Protein AF-A0A2V8MRZ6-F1 (afdb_monomer_lite)

Structure (mmCIF, N/CA/C/O backbone):
data_AF-A0A2V8MRZ6-F1
#
_entry.id   AF-A0A2V8MRZ6-F1
#
loop_
_atom_site.group_PDB
_atom_site.id
_atom_site.type_symbol
_atom_site.label_atom_id
_atom_site.label_alt_id
_atom_site.label_comp_id
_atom_site.label_asym_id
_atom_site.label_entity_id
_atom_site.label_seq_id
_atom_site.pdbx_PDB_ins_code
_atom_site.Cartn_x
_atom_site.Cartn_y
_atom_site.Cartn_z
_atom_site.occupancy
_atom_site.B_iso_or_equiv
_atom_site.auth_seq_id
_atom_site.auth_comp_id
_atom_site.auth_asym_id
_atom_site.auth_atom_id
_atom_site.pdbx_PDB_model_num
ATOM 1 N N . MET A 1 1 ? -9.781 -68.928 -28.601 1.00 41.44 1 MET A N 1
ATOM 2 C CA . MET A 1 1 ? -8.315 -68.706 -28.582 1.00 41.44 1 MET A CA 1
ATOM 3 C C . MET A 1 1 ? -8.066 -67.445 -29.409 1.00 41.44 1 MET A C 1
ATOM 5 O O . MET A 1 1 ? -8.365 -67.500 -30.587 1.00 41.44 1 MET A O 1
ATOM 9 N N . SER A 1 2 ? -7.902 -66.245 -28.821 1.00 39.12 2 SER A N 1
ATOM 10 C CA . SER A 1 2 ? -6.650 -65.687 -28.236 1.00 39.12 2 SER A CA 1
ATOM 11 C C . SER A 1 2 ? -5.530 -65.700 -29.289 1.00 39.12 2 SER A C 1
ATOM 13 O O . SER A 1 2 ? -5.228 -66.795 -29.745 1.00 39.12 2 SER A O 1
ATOM 15 N N . LYS A 1 3 ? -4.845 -64.632 -29.722 1.00 40.66 3 LYS A N 1
ATOM 16 C CA . LYS A 1 3 ? -4.592 -63.222 -29.324 1.00 40.66 3 LYS A CA 1
ATOM 17 C C . LYS A 1 3 ? -3.983 -62.529 -30.584 1.00 40.66 3 LYS A C 1
ATOM 19 O O . LYS A 1 3 ? -3.401 -63.252 -31.390 1.00 40.66 3 LYS A O 1
ATOM 24 N N . ASP A 1 4 ? -4.304 -61.270 -30.905 1.00 45.81 4 ASP A N 1
ATOM 25 C CA . ASP A 1 4 ? -3.508 -60.025 -30.692 1.00 45.81 4 ASP A CA 1
ATOM 26 C C . ASP A 1 4 ? -2.046 -60.117 -31.226 1.00 45.81 4 ASP A C 1
ATOM 28 O O . ASP A 1 4 ? -1.379 -61.113 -30.975 1.00 45.81 4 ASP A O 1
ATOM 32 N N . ASP A 1 5 ? -1.418 -59.190 -31.966 1.00 46.91 5 ASP A N 1
ATOM 33 C CA . ASP A 1 5 ? -1.596 -57.744 -32.131 1.00 46.91 5 ASP A CA 1
ATOM 34 C C . ASP A 1 5 ? -0.881 -57.212 -33.400 1.00 46.91 5 ASP A C 1
ATOM 36 O O . ASP A 1 5 ? 0.108 -57.756 -33.894 1.00 46.91 5 ASP A O 1
ATOM 40 N N . THR A 1 6 ? -1.400 -56.087 -33.883 1.00 50.25 6 THR A N 1
ATOM 41 C CA . THR A 1 6 ? -0.976 -55.194 -34.976 1.00 50.25 6 THR A CA 1
ATOM 42 C C . THR A 1 6 ? 0.220 -54.281 -34.659 1.00 50.25 6 THR A C 1
ATOM 44 O O . THR A 1 6 ? 0.310 -53.776 -33.548 1.00 50.25 6 THR A O 1
ATOM 47 N N . CYS A 1 7 ? 1.029 -53.919 -35.674 1.00 42.12 7 CYS A N 1
ATOM 48 C CA . CYS A 1 7 ? 1.298 -52.510 -36.052 1.00 42.12 7 CYS A CA 1
ATOM 49 C C . CYS A 1 7 ? 2.206 -52.396 -37.295 1.00 42.12 7 CYS A C 1
ATOM 51 O O . CYS A 1 7 ? 3.386 -52.736 -37.268 1.00 42.12 7 CYS A O 1
ATOM 53 N N . ASN A 1 8 ? 1.631 -51.883 -38.387 1.00 39.19 8 ASN A N 1
ATOM 54 C CA . ASN A 1 8 ? 2.270 -51.627 -39.677 1.00 39.19 8 ASN A CA 1
ATOM 55 C C . ASN A 1 8 ? 2.659 -50.136 -39.750 1.00 39.19 8 ASN A C 1
ATOM 57 O O . ASN A 1 8 ? 1.807 -49.265 -39.576 1.00 39.19 8 ASN A O 1
ATOM 61 N N . GLY A 1 9 ? 3.945 -49.843 -39.954 1.00 41.88 9 GLY A N 1
ATOM 62 C CA . GLY A 1 9 ? 4.490 -48.484 -39.983 1.00 41.88 9 GLY A CA 1
ATOM 63 C C . GLY A 1 9 ? 4.152 -47.748 -41.281 1.00 41.88 9 GLY A C 1
ATOM 64 O O . GLY A 1 9 ? 4.499 -48.197 -42.372 1.00 41.88 9 GLY A O 1
ATOM 65 N N . ASN A 1 10 ? 3.490 -46.596 -41.159 1.00 42.75 10 ASN A N 1
ATOM 66 C CA . ASN A 1 10 ? 3.093 -45.767 -42.292 1.00 42.75 10 ASN A CA 1
ATOM 67 C C . ASN A 1 10 ? 4.276 -45.013 -42.931 1.00 42.75 10 ASN A C 1
ATOM 69 O O . ASN A 1 10 ? 4.945 -44.181 -42.326 1.00 42.75 10 ASN A O 1
ATOM 73 N N . VAL A 1 11 ? 4.448 -45.344 -44.206 1.00 45.22 11 VAL A N 1
ATOM 74 C CA . VAL A 1 11 ? 5.093 -44.692 -45.352 1.00 45.22 11 VAL A CA 1
ATOM 75 C C . VAL A 1 11 ? 5.329 -43.170 -45.271 1.00 45.22 11 VAL A C 1
ATOM 77 O O . VAL A 1 11 ? 4.415 -42.369 -45.100 1.00 45.22 11 VAL A O 1
ATOM 80 N N . SER A 1 12 ? 6.572 -42.790 -45.585 1.00 47.75 12 SER A N 1
ATOM 81 C CA . SER A 1 12 ? 7.018 -41.457 -46.021 1.00 47.75 12 SER A CA 1
ATOM 82 C C . SER A 1 12 ? 6.751 -41.234 -47.520 1.00 47.75 12 SER A C 1
ATOM 84 O O . SER A 1 12 ? 7.070 -42.129 -48.307 1.00 47.75 12 SER A O 1
ATOM 86 N N . ARG A 1 13 ? 6.223 -40.052 -47.918 1.00 46.53 13 ARG A N 1
ATOM 87 C CA . ARG A 1 13 ? 6.414 -39.381 -49.238 1.00 46.53 13 ARG A CA 1
ATOM 88 C C . ARG A 1 13 ? 5.626 -38.048 -49.389 1.00 46.53 13 ARG A C 1
ATOM 90 O O . ARG A 1 13 ? 4.410 -38.046 -49.281 1.00 46.53 13 ARG A O 1
ATOM 97 N N . ARG A 1 14 ? 6.345 -37.007 -49.861 1.00 44.81 14 ARG A N 1
ATOM 98 C CA . ARG A 1 14 ? 5.943 -35.853 -50.729 1.00 44.81 14 ARG A CA 1
ATOM 99 C C . ARG A 1 14 ? 5.278 -34.582 -50.149 1.00 44.81 14 ARG A C 1
ATOM 101 O O . ARG A 1 14 ? 4.098 -34.592 -49.836 1.00 44.81 14 ARG A O 1
ATOM 108 N N . ALA A 1 15 ? 6.021 -33.463 -50.239 1.00 42.16 15 ALA A N 1
ATOM 109 C CA . ALA A 1 15 ? 5.735 -32.186 -50.957 1.00 42.16 15 ALA A CA 1
ATOM 110 C C . ALA A 1 15 ? 6.631 -31.083 -50.330 1.00 42.16 15 ALA A C 1
ATOM 112 O O . ALA A 1 15 ? 6.528 -30.851 -49.137 1.00 42.16 15 ALA A O 1
ATOM 113 N N . MET A 1 16 ? 7.654 -30.457 -5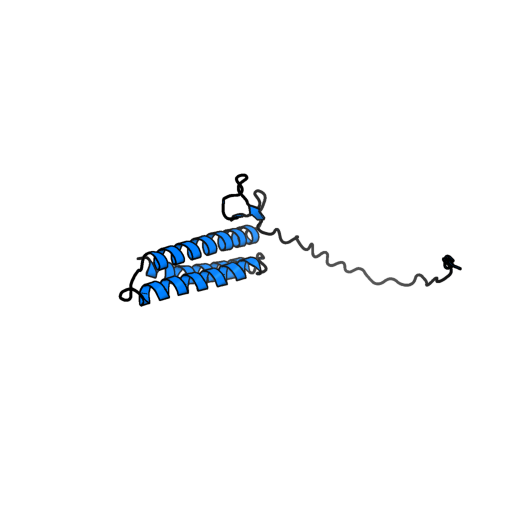0.930 1.00 37.47 16 MET A N 1
ATOM 114 C CA . MET A 1 16 ? 7.855 -29.770 -52.220 1.00 37.47 16 MET A CA 1
ATOM 115 C C . MET A 1 16 ? 6.899 -28.593 -52.489 1.00 37.47 16 MET A C 1
ATOM 117 O O . MET A 1 16 ? 5.947 -28.777 -53.233 1.00 37.47 16 MET A O 1
ATOM 121 N N . VAL A 1 17 ? 7.224 -27.386 -51.987 1.00 41.25 17 VAL A N 1
ATOM 122 C CA . VAL A 1 17 ? 6.866 -26.058 -52.561 1.00 41.25 17 VAL A CA 1
ATOM 123 C C . VAL A 1 17 ? 7.944 -25.032 -52.123 1.00 41.25 17 VAL A C 1
ATOM 125 O O . VAL A 1 17 ? 8.083 -24.773 -50.937 1.00 41.25 17 VAL A O 1
ATOM 128 N N . LYS A 1 18 ? 8.935 -24.727 -52.977 1.00 41.28 18 LYS A N 1
ATOM 129 C CA . LYS A 1 18 ? 9.152 -23.502 -53.798 1.00 41.28 18 LYS A CA 1
ATOM 130 C C . LYS A 1 18 ? 9.621 -22.237 -53.046 1.00 41.28 18 LYS A C 1
ATOM 132 O O . LYS A 1 18 ? 8.885 -21.637 -52.276 1.00 41.28 18 LYS A O 1
ATOM 137 N N . PHE A 1 19 ? 10.840 -21.810 -53.396 1.00 42.22 19 PHE A N 1
ATOM 138 C CA . PHE A 1 19 ? 11.402 -20.466 -53.215 1.00 42.22 19 PHE A CA 1
ATOM 139 C C . PHE A 1 19 ? 10.620 -19.411 -54.018 1.00 42.22 19 PHE A C 1
ATOM 141 O O . PHE A 1 19 ? 10.229 -19.684 -55.155 1.00 42.22 19 PHE A O 1
ATOM 148 N N . GLY A 1 20 ? 10.505 -18.187 -53.488 1.00 34.09 20 GLY A N 1
ATOM 149 C CA . GLY A 1 20 ? 10.129 -17.014 -54.281 1.00 34.09 20 GLY A CA 1
ATOM 150 C C . GLY A 1 20 ? 9.895 -15.722 -53.485 1.00 34.09 20 GLY A C 1
ATOM 151 O O . GLY A 1 20 ? 8.926 -15.631 -52.747 1.00 34.09 20 GLY A O 1
ATOM 152 N N . ALA A 1 21 ? 10.741 -14.723 -53.762 1.00 34.81 21 ALA A N 1
ATOM 153 C CA . ALA A 1 21 ? 10.523 -13.272 -53.647 1.00 34.81 21 ALA A CA 1
ATOM 154 C C . ALA A 1 21 ? 10.616 -12.570 -52.268 1.00 34.81 21 ALA A C 1
ATOM 156 O O . ALA A 1 21 ? 9.658 -12.452 -51.514 1.00 34.81 21 ALA A O 1
ATOM 157 N N . MET A 1 22 ? 11.812 -12.012 -52.030 1.00 46.28 22 MET A N 1
ATOM 158 C CA . MET A 1 22 ? 12.098 -10.639 -51.570 1.00 46.28 22 MET A CA 1
ATOM 159 C C . MET A 1 22 ? 10.904 -9.799 -51.078 1.00 46.28 22 MET A C 1
ATOM 161 O O . MET A 1 22 ? 10.180 -9.199 -51.870 1.00 46.28 22 MET A O 1
ATOM 165 N N . GLY A 1 23 ? 10.811 -9.644 -49.758 1.00 39.06 23 GLY A N 1
ATOM 166 C CA . GLY A 1 23 ? 10.111 -8.549 -49.094 1.00 39.06 23 GLY A CA 1
ATOM 167 C C . GLY A 1 23 ? 11.011 -8.011 -47.986 1.00 39.06 23 GLY A C 1
ATOM 168 O O . GLY A 1 23 ? 11.445 -8.772 -47.126 1.00 39.06 23 GLY A O 1
ATOM 169 N N . LEU A 1 24 ? 11.350 -6.725 -48.068 1.00 44.25 24 LEU A N 1
ATOM 170 C CA . LEU A 1 24 ? 12.202 -5.984 -47.137 1.00 44.25 24 LEU A CA 1
ATOM 171 C C . LEU A 1 24 ? 11.899 -6.322 -45.671 1.00 44.25 24 LEU A C 1
ATOM 173 O O . LEU A 1 24 ? 10.819 -6.039 -45.155 1.00 44.25 24 LEU A O 1
ATOM 177 N N . ILE A 1 25 ? 12.899 -6.877 -44.991 1.00 46.47 25 ILE A N 1
ATOM 178 C CA . ILE A 1 25 ? 12.910 -7.052 -43.543 1.00 46.47 25 ILE A CA 1
ATOM 179 C C . ILE A 1 25 ? 13.159 -5.672 -42.924 1.00 46.47 25 ILE A C 1
ATOM 181 O O . ILE A 1 25 ? 14.297 -5.279 -42.681 1.00 46.47 25 ILE A O 1
ATOM 185 N N . ALA A 1 26 ? 12.092 -4.924 -42.655 1.00 44.22 26 ALA A N 1
ATOM 186 C CA . ALA A 1 26 ? 12.130 -3.893 -41.626 1.00 44.22 26 ALA A CA 1
ATOM 187 C C . ALA A 1 26 ? 11.991 -4.598 -40.269 1.00 44.22 26 ALA A C 1
ATOM 189 O O . ALA A 1 26 ? 10.917 -4.636 -39.671 1.00 44.22 26 ALA A O 1
ATOM 190 N N . VAL A 1 27 ? 13.083 -5.214 -39.804 1.00 46.72 27 VAL A N 1
ATOM 191 C CA . VAL A 1 27 ? 13.209 -5.615 -38.401 1.00 46.72 27 VAL A CA 1
ATOM 192 C C . VAL A 1 27 ? 13.279 -4.321 -37.603 1.00 46.72 27 VAL A C 1
ATOM 194 O O . VAL A 1 27 ? 14.319 -3.684 -37.456 1.00 46.72 27 VAL A O 1
ATOM 197 N N . TRP A 1 28 ? 12.122 -3.912 -37.097 1.00 45.06 28 TRP A N 1
ATOM 198 C CA . TRP A 1 28 ? 12.075 -3.143 -35.872 1.00 45.06 28 TRP A CA 1
ATOM 199 C C . TRP A 1 28 ? 12.623 -4.059 -34.786 1.00 45.06 28 TRP A C 1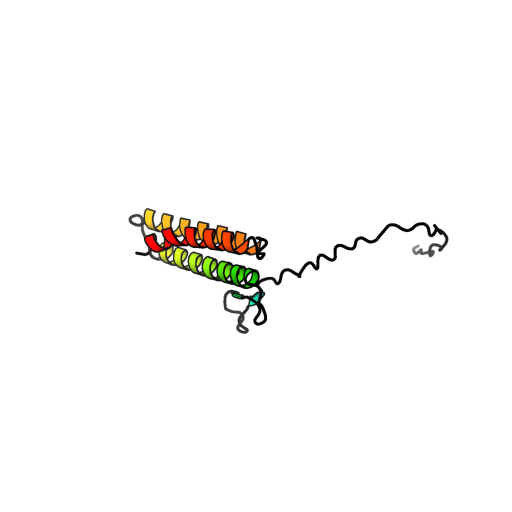
ATOM 201 O O . TRP A 1 28 ? 11.897 -4.860 -34.203 1.00 45.06 28 TRP A O 1
ATOM 211 N N . SER A 1 29 ? 13.926 -3.962 -34.533 1.00 44.09 29 SER A N 1
ATOM 212 C CA . SER A 1 29 ? 14.533 -4.461 -33.304 1.00 44.09 29 SER A CA 1
ATOM 213 C C . SER A 1 29 ? 14.025 -3.612 -32.142 1.00 44.09 29 SER A C 1
ATOM 215 O O . SER A 1 29 ? 14.765 -2.836 -31.543 1.00 44.09 29 SER A O 1
ATOM 217 N N . GLN A 1 30 ? 12.748 -3.768 -31.793 1.00 45.16 30 GLN A N 1
ATOM 218 C CA . GLN A 1 30 ? 12.356 -3.629 -30.406 1.00 45.16 30 GLN A CA 1
ATOM 219 C C . GLN A 1 30 ? 13.061 -4.777 -29.692 1.00 45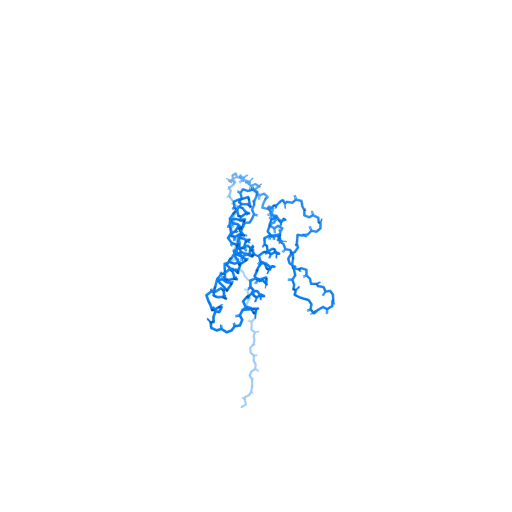.16 30 GLN A C 1
ATOM 221 O O . GLN A 1 30 ? 12.587 -5.911 -29.661 1.00 45.16 30 GLN A O 1
ATOM 226 N N . ARG A 1 31 ? 14.250 -4.490 -29.150 1.00 40.19 31 ARG A N 1
ATOM 227 C CA . ARG A 1 31 ? 14.721 -5.218 -27.978 1.00 40.19 31 ARG A CA 1
ATOM 228 C C . ARG A 1 31 ? 13.614 -5.034 -26.947 1.00 40.19 31 ARG A C 1
ATOM 230 O O . ARG A 1 31 ? 13.568 -4.012 -26.271 1.00 40.19 31 ARG A O 1
ATOM 237 N N . ALA A 1 32 ? 12.700 -5.995 -26.880 1.00 45.41 32 ALA A N 1
ATOM 238 C CA . ALA A 1 32 ? 11.938 -6.230 -25.679 1.00 45.41 32 ALA A CA 1
ATOM 239 C C . ALA A 1 32 ? 13.000 -6.528 -24.624 1.00 45.41 32 ALA A C 1
ATOM 241 O O . ALA A 1 32 ? 13.582 -7.612 -24.592 1.00 45.41 32 ALA A O 1
ATOM 242 N N . THR A 1 33 ? 13.356 -5.512 -23.841 1.00 46.19 33 THR A N 1
ATOM 243 C CA . THR A 1 33 ? 14.004 -5.754 -22.563 1.00 46.19 33 THR A CA 1
ATOM 244 C C . THR A 1 33 ? 13.099 -6.747 -21.850 1.00 46.19 33 THR A C 1
ATOM 246 O O . THR A 1 33 ? 11.906 -6.449 -21.712 1.00 46.19 33 THR A O 1
ATOM 249 N N . PRO A 1 34 ? 13.590 -7.938 -21.465 1.00 43.16 34 PRO A N 1
ATOM 250 C CA . PRO A 1 34 ? 12.803 -8.782 -20.589 1.00 43.16 34 PRO A CA 1
ATOM 251 C C . PRO A 1 34 ? 12.436 -7.910 -19.392 1.00 43.16 34 PRO A C 1
ATOM 253 O O . PRO A 1 34 ? 13.298 -7.219 -18.845 1.00 43.16 34 PRO A O 1
ATOM 256 N N . ALA A 1 35 ? 11.150 -7.860 -19.053 1.00 52.72 35 ALA A N 1
ATOM 257 C CA . ALA A 1 35 ? 10.721 -7.217 -17.827 1.00 52.72 35 ALA A CA 1
ATOM 258 C C . ALA A 1 35 ? 11.475 -7.920 -16.697 1.00 52.72 35 ALA A C 1
ATOM 260 O O . ALA A 1 35 ? 11.205 -9.085 -16.404 1.00 52.72 35 ALA A O 1
ATOM 261 N N . VAL A 1 36 ? 12.475 -7.250 -16.126 1.00 54.25 36 VAL A N 1
ATOM 262 C CA . VAL A 1 36 ? 13.179 -7.761 -14.956 1.00 54.25 36 VAL A CA 1
ATOM 263 C C . VAL A 1 36 ? 12.151 -7.710 -13.835 1.00 54.25 36 VAL A C 1
ATOM 265 O O . VAL A 1 36 ? 11.761 -6.647 -13.359 1.00 54.25 36 VAL A O 1
ATOM 268 N N . ALA A 1 37 ? 11.575 -8.864 -13.523 1.00 61.47 37 ALA A N 1
ATOM 269 C CA . ALA A 1 37 ? 10.546 -8.959 -12.509 1.00 61.47 37 ALA A CA 1
ATOM 270 C C . ALA A 1 37 ? 11.192 -8.828 -11.125 1.00 61.47 37 ALA A C 1
ATOM 272 O O . ALA A 1 37 ? 12.283 -9.351 -10.900 1.00 61.47 37 ALA A O 1
ATOM 273 N N . ALA A 1 38 ? 10.498 -8.160 -10.198 1.00 66.56 38 ALA A N 1
ATOM 274 C CA . ALA A 1 38 ? 10.832 -8.249 -8.781 1.00 66.56 38 ALA A CA 1
ATOM 275 C C . ALA A 1 38 ? 10.885 -9.731 -8.377 1.00 66.56 38 ALA A C 1
ATOM 277 O O . ALA A 1 38 ? 10.016 -10.517 -8.772 1.00 66.56 38 ALA A O 1
ATOM 278 N N . GLN A 1 39 ? 11.918 -10.107 -7.632 1.00 66.25 39 GLN A N 1
ATOM 279 C CA . GLN A 1 39 ? 12.147 -11.480 -7.212 1.00 66.25 39 GLN A CA 1
ATOM 280 C C . GLN A 1 39 ? 11.550 -11.700 -5.830 1.00 66.25 39 GLN A C 1
ATOM 282 O O . GLN A 1 39 ? 11.622 -10.843 -4.953 1.00 66.25 39 GLN A O 1
ATOM 287 N N . GLN A 1 40 ? 10.950 -12.868 -5.642 1.00 68.06 40 GLN A N 1
ATOM 288 C CA . GLN A 1 40 ? 10.481 -13.300 -4.339 1.00 68.06 40 GLN A CA 1
ATOM 289 C C . GLN A 1 40 ? 11.668 -13.911 -3.585 1.00 68.06 40 GLN A C 1
ATOM 291 O O . GLN A 1 40 ? 12.115 -15.007 -3.915 1.00 68.06 40 GLN A O 1
ATOM 296 N N . ALA A 1 41 ? 12.186 -13.192 -2.598 1.00 66.75 41 ALA A N 1
ATOM 297 C CA . ALA A 1 41 ? 13.188 -13.672 -1.665 1.00 66.75 41 ALA A CA 1
ATOM 298 C C . ALA A 1 41 ? 12.514 -14.475 -0.540 1.00 66.75 41 ALA A C 1
ATOM 300 O O . ALA A 1 41 ? 11.499 -14.065 0.034 1.00 66.75 41 ALA A O 1
ATOM 301 N N . THR A 1 42 ? 13.090 -15.626 -0.211 1.00 61.66 42 THR A N 1
ATOM 302 C CA . THR A 1 42 ? 12.730 -16.442 0.955 1.00 61.66 42 THR A CA 1
ATOM 303 C C . THR A 1 42 ? 13.949 -16.539 1.855 1.00 61.66 42 THR A C 1
ATOM 305 O O . THR A 1 42 ? 15.036 -16.797 1.347 1.00 61.66 42 THR A O 1
ATOM 308 N N . ASN A 1 43 ? 13.800 -16.373 3.171 1.00 58.88 43 ASN A N 1
ATOM 309 C CA . ASN A 1 43 ? 14.906 -16.699 4.071 1.00 58.88 43 ASN A CA 1
ATOM 310 C C . ASN A 1 43 ? 15.107 -18.222 4.090 1.00 58.88 43 ASN A C 1
ATOM 312 O O . ASN A 1 43 ? 14.129 -18.970 4.175 1.00 58.88 43 ASN A O 1
ATOM 316 N N . ASP A 1 44 ? 16.366 -18.667 4.087 1.00 58.81 44 ASP A N 1
ATOM 317 C CA . ASP A 1 44 ? 16.783 -20.084 4.080 1.00 58.81 44 ASP A CA 1
ATOM 318 C C . ASP A 1 44 ? 16.199 -20.920 5.239 1.00 58.81 44 ASP A C 1
ATOM 320 O O . ASP A 1 44 ? 16.232 -22.148 5.219 1.00 58.81 44 ASP A O 1
ATOM 324 N N . ALA A 1 45 ? 15.618 -20.263 6.248 1.00 60.62 45 ALA A N 1
ATOM 325 C CA . ALA A 1 45 ? 14.961 -20.890 7.389 1.00 60.62 45 ALA A CA 1
ATOM 326 C C . ALA A 1 45 ? 13.511 -21.354 7.127 1.00 60.62 45 ALA A C 1
ATOM 328 O O . ALA A 1 45 ? 12.912 -21.962 8.011 1.00 60.62 45 ALA A O 1
ATOM 329 N N . GLY A 1 46 ? 12.911 -21.057 5.966 1.00 57.75 46 GLY A N 1
ATOM 330 C CA . GLY A 1 46 ? 11.593 -21.577 5.559 1.00 57.75 46 GLY A CA 1
ATOM 331 C C . GLY A 1 46 ? 10.378 -21.134 6.398 1.00 57.75 46 GLY A C 1
ATOM 332 O O . GLY A 1 46 ? 9.253 -21.499 6.070 1.00 57.75 46 GLY A O 1
ATOM 333 N N . THR A 1 47 ? 10.569 -20.347 7.461 1.00 62.25 47 THR A N 1
ATOM 334 C CA . THR A 1 47 ? 9.508 -19.908 8.391 1.00 62.25 47 THR A CA 1
ATOM 335 C C . THR A 1 47 ? 9.042 -18.471 8.174 1.00 62.25 47 THR A C 1
ATOM 337 O O . THR A 1 47 ? 8.002 -18.076 8.696 1.00 62.25 47 THR A O 1
ATOM 340 N N . SER A 1 48 ? 9.786 -17.670 7.412 1.00 71.69 48 SER A N 1
ATOM 341 C CA . SER A 1 48 ? 9.440 -16.271 7.164 1.00 71.69 48 SER A CA 1
ATOM 342 C C . SER A 1 48 ? 8.543 -16.118 5.942 1.00 71.69 48 SER A C 1
ATOM 344 O O . SER A 1 48 ? 8.770 -16.763 4.915 1.00 71.69 48 SER A O 1
ATOM 346 N N . LYS A 1 49 ? 7.605 -15.173 6.021 1.00 82.00 49 LYS A N 1
ATOM 347 C CA . LYS A 1 49 ? 6.829 -14.706 4.873 1.00 82.00 49 LYS A CA 1
ATOM 348 C C . LYS A 1 49 ? 7.765 -14.296 3.719 1.00 82.00 49 LYS A C 1
ATOM 350 O O . LYS A 1 49 ? 8.771 -13.631 3.973 1.00 82.00 49 LYS A O 1
ATOM 355 N N . PRO A 1 50 ? 7.464 -14.691 2.472 1.00 82.38 50 PRO A N 1
ATOM 356 C CA . PRO A 1 50 ? 8.266 -14.294 1.324 1.00 82.38 50 PRO A CA 1
ATOM 357 C C . PRO A 1 50 ? 8.208 -12.782 1.087 1.00 82.38 50 PRO A C 1
ATOM 359 O O . PRO A 1 50 ? 7.138 -12.182 1.182 1.00 82.38 50 PRO A O 1
ATOM 362 N N . MET A 1 51 ? 9.343 -12.189 0.720 1.00 83.75 51 MET A N 1
ATOM 363 C CA . MET A 1 51 ? 9.486 -10.751 0.484 1.00 83.75 51 MET A CA 1
ATOM 364 C C . MET A 1 51 ? 9.845 -10.478 -0.974 1.00 83.75 51 MET A C 1
ATOM 366 O O . MET A 1 51 ? 10.636 -11.206 -1.560 1.00 83.75 51 MET A O 1
ATOM 370 N N . PHE A 1 52 ? 9.279 -9.433 -1.574 1.00 87.25 52 PHE A N 1
ATOM 371 C CA . PHE A 1 52 ? 9.632 -9.035 -2.936 1.00 87.25 52 PHE A CA 1
ATOM 372 C C . PHE A 1 52 ? 10.753 -8.005 -2.902 1.00 87.25 52 PHE A C 1
ATOM 374 O O . PHE A 1 52 ? 10.561 -6.913 -2.378 1.00 87.25 52 PHE A O 1
ATOM 381 N N . LEU A 1 53 ? 11.898 -8.352 -3.483 1.00 88.75 53 LEU A N 1
ATOM 382 C CA . LEU A 1 53 ? 13.058 -7.477 -3.596 1.00 88.75 53 LEU A CA 1
ATOM 383 C C . LEU A 1 53 ? 13.401 -7.263 -5.071 1.00 88.75 53 LEU A C 1
ATOM 385 O O . LEU A 1 53 ? 13.153 -8.119 -5.930 1.00 88.75 53 LEU A O 1
ATOM 389 N N . ALA A 1 54 ? 13.951 -6.093 -5.379 1.00 91.25 54 ALA A N 1
ATOM 390 C CA . ALA A 1 54 ? 14.610 -5.906 -6.659 1.00 91.25 54 ALA A CA 1
ATOM 391 C C . ALA A 1 54 ? 15.885 -6.773 -6.684 1.00 91.25 54 ALA A C 1
ATOM 393 O O . ALA A 1 54 ? 16.526 -6.907 -5.642 1.00 91.25 54 ALA A O 1
ATOM 394 N N . PRO A 1 55 ? 16.256 -7.362 -7.834 1.00 89.62 55 PRO A N 1
ATOM 395 C CA . PRO A 1 55 ? 17.552 -8.022 -7.977 1.00 89.62 55 PRO A CA 1
ATOM 396 C C . PRO A 1 55 ? 18.709 -7.080 -7.617 1.00 89.62 55 PRO A C 1
ATOM 398 O O . PRO A 1 55 ? 18.637 -5.886 -7.913 1.00 89.62 55 PRO A O 1
ATOM 401 N N . ASP A 1 56 ? 19.787 -7.616 -7.042 1.00 89.44 56 ASP A N 1
ATOM 402 C CA . ASP A 1 56 ? 20.944 -6.825 -6.587 1.00 89.44 56 ASP A CA 1
ATOM 403 C C . ASP A 1 56 ? 21.610 -6.015 -7.715 1.00 89.44 56 ASP A C 1
ATOM 405 O O . ASP A 1 56 ? 22.175 -4.947 -7.484 1.00 89.44 56 ASP A O 1
ATOM 409 N N . ASP A 1 57 ? 21.534 -6.508 -8.952 1.00 91.38 57 ASP A N 1
ATOM 410 C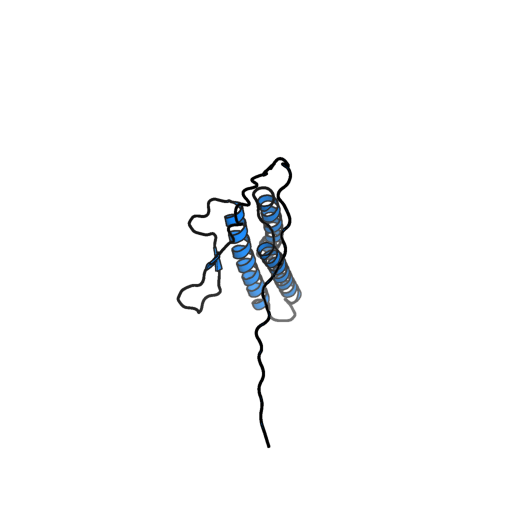 CA . ASP A 1 57 ? 22.082 -5.875 -10.152 1.00 91.38 57 ASP A CA 1
ATOM 411 C C . ASP A 1 57 ? 21.061 -4.998 -10.905 1.00 91.38 57 ASP A C 1
ATOM 413 O O . ASP A 1 57 ? 21.366 -4.444 -11.970 1.00 91.38 57 ASP A O 1
ATOM 417 N N . ALA A 1 58 ? 19.845 -4.834 -10.372 1.00 90.69 58 ALA A N 1
ATOM 418 C CA . ALA A 1 58 ? 18.809 -4.039 -11.012 1.00 90.69 58 ALA A CA 1
ATOM 419 C C . ALA A 1 58 ? 19.178 -2.548 -11.024 1.00 90.69 58 ALA A C 1
ATOM 421 O O . ALA A 1 58 ? 19.334 -1.903 -9.989 1.00 90.69 58 ALA A O 1
ATOM 422 N N . THR A 1 59 ? 19.239 -1.962 -12.220 1.00 93.00 59 THR A N 1
ATOM 423 C CA . THR A 1 59 ? 19.480 -0.518 -12.420 1.00 93.00 59 THR A CA 1
ATOM 424 C C . THR A 1 59 ? 18.242 0.236 -12.905 1.00 93.00 59 THR A C 1
ATOM 426 O O . THR A 1 59 ? 18.228 1.466 -12.938 1.00 93.00 59 THR A O 1
ATOM 429 N N . ASP A 1 60 ? 17.186 -0.482 -13.289 1.00 92.50 60 ASP A N 1
ATOM 430 C CA . ASP A 1 60 ? 15.955 0.122 -13.783 1.00 92.50 60 ASP A CA 1
ATOM 431 C C . ASP A 1 60 ? 15.050 0.562 -12.624 1.00 92.50 60 ASP A C 1
ATOM 433 O O . ASP A 1 60 ? 14.600 -0.247 -11.810 1.00 92.50 60 ASP A O 1
ATOM 437 N N . ALA A 1 61 ? 14.742 1.859 -12.577 1.00 93.12 61 ALA A N 1
ATOM 438 C CA . ALA A 1 61 ? 13.878 2.459 -11.565 1.00 93.12 61 ALA A CA 1
ATOM 439 C C . ALA A 1 61 ? 12.473 1.836 -11.530 1.00 93.12 61 ALA A C 1
ATOM 441 O O . ALA A 1 61 ? 11.852 1.797 -10.469 1.00 93.12 61 ALA A O 1
ATOM 442 N N . ALA A 1 62 ? 11.973 1.323 -12.660 1.00 93.69 62 ALA A N 1
ATOM 443 C CA . ALA A 1 62 ? 10.685 0.636 -12.711 1.00 93.69 62 ALA A CA 1
ATOM 444 C C . ALA A 1 62 ? 10.688 -0.675 -11.899 1.00 93.69 62 ALA A C 1
ATOM 446 O O . ALA A 1 62 ? 9.693 -1.003 -11.251 1.00 93.69 62 ALA A O 1
ATOM 447 N N . VAL A 1 63 ? 11.817 -1.391 -11.880 1.00 92.12 63 VAL A N 1
ATOM 448 C CA . VAL A 1 63 ? 11.991 -2.644 -11.125 1.00 92.12 63 VAL A CA 1
ATOM 449 C C . VAL A 1 63 ? 11.997 -2.360 -9.628 1.00 92.12 63 VAL A C 1
ATOM 451 O O . VAL A 1 63 ? 11.231 -2.973 -8.883 1.00 92.12 63 VAL A O 1
ATOM 454 N N . HIS A 1 64 ? 12.790 -1.370 -9.209 1.00 93.62 64 HIS A N 1
ATOM 455 C CA . HIS A 1 64 ? 12.837 -0.896 -7.823 1.00 93.62 64 HIS A CA 1
ATOM 456 C C . HIS A 1 64 ? 11.477 -0.392 -7.353 1.00 93.62 64 HIS A C 1
ATOM 458 O O . HIS A 1 64 ? 10.979 -0.820 -6.320 1.00 93.62 64 HIS A O 1
ATOM 464 N N . SER A 1 65 ? 10.819 0.447 -8.157 1.00 94.75 65 SER A N 1
ATOM 465 C CA . SER A 1 65 ? 9.475 0.947 -7.863 1.00 94.75 65 SER A CA 1
ATOM 466 C C . SER A 1 65 ? 8.488 -0.193 -7.617 1.00 94.75 65 SER A C 1
ATOM 468 O O . SER A 1 65 ? 7.749 -0.148 -6.634 1.00 94.75 65 SER A O 1
ATOM 470 N N . ARG A 1 66 ? 8.479 -1.240 -8.449 1.00 94.12 66 ARG A N 1
ATOM 471 C CA . ARG A 1 66 ? 7.586 -2.384 -8.237 1.00 94.12 66 ARG A CA 1
ATOM 472 C C . ARG A 1 66 ? 7.896 -3.125 -6.934 1.00 94.12 66 ARG A C 1
ATOM 474 O O . ARG A 1 66 ? 6.960 -3.425 -6.197 1.00 94.12 66 ARG A O 1
ATOM 481 N N . ALA A 1 67 ? 9.170 -3.405 -6.655 1.00 94.12 67 ALA A N 1
ATOM 482 C CA . ALA A 1 67 ? 9.585 -4.083 -5.426 1.00 94.12 67 ALA A CA 1
ATOM 483 C C . ALA A 1 67 ? 9.180 -3.285 -4.174 1.00 94.12 67 ALA A C 1
ATOM 485 O O . ALA A 1 67 ? 8.507 -3.826 -3.301 1.00 94.12 67 ALA A O 1
ATOM 486 N N . GLU A 1 68 ? 9.466 -1.981 -4.147 1.00 95.19 68 GLU A N 1
ATOM 487 C CA . GLU A 1 68 ? 9.091 -1.084 -3.047 1.00 95.19 68 GLU A CA 1
ATOM 488 C C . GLU A 1 68 ? 7.573 -1.014 -2.847 1.00 95.19 68 GLU A C 1
ATOM 490 O O . GLU A 1 68 ? 7.090 -1.085 -1.721 1.00 95.19 68 GLU A O 1
ATOM 495 N N . ASN A 1 69 ? 6.784 -0.921 -3.924 1.00 96.31 69 ASN A N 1
ATOM 496 C CA . ASN A 1 69 ? 5.324 -0.913 -3.796 1.00 96.31 69 ASN A CA 1
ATOM 497 C C . ASN A 1 69 ? 4.794 -2.230 -3.224 1.00 96.31 69 ASN A C 1
ATOM 499 O O . ASN A 1 69 ? 3.896 -2.197 -2.385 1.00 96.31 69 ASN A O 1
ATOM 503 N N . LEU A 1 70 ? 5.328 -3.373 -3.665 1.00 95.69 70 LEU A N 1
ATOM 504 C CA . LEU A 1 70 ? 4.944 -4.676 -3.123 1.00 95.69 70 LEU A CA 1
ATOM 505 C C . LEU A 1 70 ? 5.295 -4.765 -1.640 1.00 95.69 70 LEU A C 1
ATOM 507 O O . LEU A 1 70 ? 4.433 -5.107 -0.837 1.00 95.69 70 LEU A O 1
ATOM 511 N N . PHE A 1 71 ? 6.522 -4.404 -1.274 1.00 95.38 71 PHE A N 1
ATOM 512 C CA . PHE A 1 71 ? 6.973 -4.416 0.110 1.00 95.38 71 PHE A CA 1
ATOM 513 C C . PHE A 1 71 ? 6.122 -3.498 0.999 1.00 95.38 71 PHE A C 1
ATOM 515 O O . PHE A 1 71 ? 5.518 -3.953 1.968 1.00 95.38 71 PHE A O 1
ATOM 522 N N . TRP A 1 72 ? 5.995 -2.216 0.655 1.00 96.25 72 TRP A N 1
ATOM 523 C CA . TRP A 1 72 ? 5.300 -1.259 1.514 1.00 96.25 72 TRP A CA 1
ATOM 524 C C . TRP A 1 72 ? 3.789 -1.463 1.558 1.00 96.25 72 TRP A C 1
ATOM 526 O O . TRP A 1 72 ? 3.201 -1.272 2.621 1.00 96.25 72 TRP A O 1
ATOM 536 N N . CYS A 1 73 ? 3.140 -1.879 0.463 1.00 96.75 73 CYS A N 1
ATOM 537 C CA . CYS A 1 73 ? 1.715 -2.219 0.531 1.00 96.75 73 CYS A CA 1
ATOM 538 C C . CYS A 1 73 ? 1.485 -3.408 1.468 1.00 96.75 73 CYS A C 1
ATOM 540 O O . CYS A 1 73 ? 0.522 -3.396 2.230 1.00 96.75 73 CYS A O 1
ATOM 542 N N . ASP A 1 74 ? 2.388 -4.388 1.462 1.00 96.31 74 ASP A N 1
ATOM 543 C CA . ASP A 1 74 ? 2.324 -5.534 2.362 1.00 96.31 74 ASP A CA 1
ATOM 544 C C . ASP A 1 74 ? 2.475 -5.136 3.837 1.00 96.31 74 ASP A C 1
ATOM 546 O O . ASP A 1 74 ? 1.617 -5.455 4.661 1.00 96.31 74 ASP A O 1
ATOM 550 N N . VAL A 1 75 ? 3.482 -4.317 4.153 1.00 96.25 75 VAL A N 1
ATOM 551 C CA . VAL A 1 75 ? 3.671 -3.763 5.506 1.00 96.25 75 VAL A CA 1
ATOM 552 C C . VAL A 1 75 ? 2.459 -2.929 5.941 1.00 96.25 75 VAL A C 1
ATOM 554 O O . VAL A 1 75 ? 2.008 -3.019 7.083 1.00 96.25 75 VAL A O 1
ATOM 557 N N . MET A 1 76 ? 1.877 -2.120 5.049 1.00 97.69 76 MET A N 1
ATOM 558 C CA . MET A 1 76 ? 0.709 -1.302 5.396 1.00 97.69 76 MET A CA 1
ATOM 559 C C . MET A 1 76 ? -0.557 -2.137 5.631 1.00 97.69 76 MET A C 1
ATOM 561 O O . MET A 1 76 ? -1.336 -1.788 6.522 1.00 97.69 76 MET A O 1
ATOM 565 N N . MET A 1 77 ? -0.746 -3.250 4.911 1.00 97.19 77 MET A N 1
ATOM 566 C CA . MET A 1 77 ? -1.809 -4.215 5.220 1.00 97.19 77 MET A CA 1
ATOM 567 C C . MET A 1 77 ? -1.652 -4.798 6.624 1.00 97.19 77 MET A C 1
ATOM 569 O O . MET A 1 77 ? -2.630 -4.855 7.371 1.00 97.19 77 MET A O 1
ATOM 573 N N . GLU A 1 78 ? -0.437 -5.206 6.995 1.00 97.06 78 GLU A N 1
ATOM 574 C CA . GLU A 1 78 ? -0.155 -5.766 8.321 1.00 97.06 78 GLU A CA 1
ATOM 575 C C . GLU A 1 78 ? -0.410 -4.741 9.426 1.00 97.06 78 GLU A C 1
ATOM 577 O O . GLU A 1 78 ? -1.104 -5.038 10.397 1.00 97.06 78 GLU A O 1
ATOM 582 N N . HIS A 1 79 ? 0.045 -3.500 9.240 1.00 98.00 79 HIS A N 1
ATOM 583 C CA . HIS A 1 79 ? -0.220 -2.423 10.193 1.00 98.00 79 HIS A CA 1
ATOM 584 C C . HIS A 1 79 ? -1.722 -2.191 10.372 1.00 98.00 79 HIS A C 1
ATOM 586 O O . HIS A 1 79 ? -2.188 -2.064 11.502 1.00 98.00 79 HIS A O 1
ATOM 592 N N . ALA A 1 80 ? -2.490 -2.152 9.281 1.00 98.06 80 ALA A N 1
ATOM 593 C CA . ALA A 1 80 ? -3.938 -1.995 9.353 1.00 98.06 80 ALA A CA 1
ATOM 594 C C . ALA A 1 80 ? -4.596 -3.162 10.117 1.00 98.06 80 ALA A C 1
ATOM 596 O O . ALA A 1 80 ? -5.446 -2.934 10.979 1.00 98.06 80 ALA A O 1
ATOM 597 N N . GLY A 1 81 ? -4.136 -4.396 9.885 1.00 97.38 81 GLY A N 1
ATOM 598 C CA . GLY A 1 81 ? -4.568 -5.576 10.638 1.00 97.38 81 GLY A CA 1
ATOM 599 C C . GLY A 1 81 ? -4.245 -5.497 12.136 1.00 97.38 81 GLY A C 1
ATOM 600 O O . GLY A 1 81 ? -5.074 -5.877 12.968 1.00 97.38 81 GLY A O 1
ATOM 601 N N . PHE A 1 82 ? -3.084 -4.947 12.508 1.00 97.81 82 PHE A N 1
ATOM 602 C CA . PHE A 1 82 ? -2.736 -4.715 13.912 1.00 97.81 82 PHE A CA 1
ATOM 603 C C . PHE A 1 82 ? -3.687 -3.717 14.574 1.00 97.81 82 PHE A C 1
ATOM 605 O O . PHE A 1 82 ? -4.207 -4.016 15.647 1.00 97.81 82 PHE A O 1
ATOM 612 N N . PHE A 1 83 ? -3.993 -2.584 13.930 1.00 97.31 83 PHE A N 1
ATOM 613 C CA . PHE A 1 83 ? -4.968 -1.626 14.470 1.00 97.31 83 PHE A CA 1
ATOM 614 C C . PHE A 1 83 ? -6.343 -2.263 14.672 1.00 97.31 83 PHE A C 1
ATOM 616 O O . PHE A 1 83 ? -6.922 -2.119 15.745 1.00 97.31 83 PHE A O 1
ATOM 623 N N . ALA A 1 84 ? -6.832 -3.025 13.691 1.00 97.38 84 ALA A N 1
ATOM 624 C CA . ALA A 1 84 ? -8.115 -3.711 13.813 1.00 97.38 84 ALA A CA 1
ATOM 625 C C . ALA A 1 84 ? -8.137 -4.701 14.995 1.00 97.38 84 ALA A C 1
ATOM 627 O O . ALA A 1 84 ? -9.111 -4.758 15.748 1.00 97.38 84 ALA A O 1
ATOM 628 N N . THR A 1 85 ? -7.042 -5.441 15.198 1.00 97.69 85 THR A N 1
ATOM 629 C CA . THR A 1 85 ? -6.899 -6.411 16.300 1.00 97.69 85 THR A CA 1
ATOM 630 C C . THR A 1 85 ? -6.844 -5.729 17.672 1.00 97.69 85 THR A C 1
ATOM 632 O O . THR A 1 85 ? -7.342 -6.275 18.656 1.00 97.69 85 THR A O 1
ATOM 635 N N . LEU A 1 86 ? -6.280 -4.521 17.746 1.00 96.75 86 LEU A N 1
ATOM 636 C CA . LEU A 1 86 ? -6.143 -3.738 18.979 1.00 96.75 86 LEU A CA 1
ATOM 637 C C . LEU A 1 86 ? -7.399 -2.923 19.345 1.00 96.75 86 LEU A C 1
ATOM 639 O O . LEU A 1 86 ? -7.386 -2.210 20.347 1.00 96.75 86 LEU A O 1
ATOM 643 N N . MET A 1 87 ? -8.491 -3.047 18.585 1.00 96.06 87 MET A N 1
ATOM 644 C CA . MET A 1 87 ? -9.757 -2.334 18.802 1.00 96.06 87 MET A CA 1
ATOM 645 C C . MET A 1 87 ? -10.894 -3.296 19.191 1.00 96.06 87 MET A C 1
ATOM 647 O O . MET A 1 87 ? -11.789 -3.577 18.384 1.00 96.06 87 MET A O 1
ATOM 651 N N . PRO A 1 88 ? -10.885 -3.855 20.417 1.00 94.50 88 PRO A N 1
ATOM 652 C CA . PRO A 1 88 ? -11.899 -4.805 20.852 1.00 94.50 88 PRO A CA 1
ATOM 653 C C . PRO A 1 88 ? -13.223 -4.122 21.226 1.00 94.50 88 PRO A C 1
ATOM 655 O O . PRO A 1 88 ? -13.288 -2.946 21.576 1.00 94.50 88 PRO A O 1
ATOM 658 N N . GLY A 1 89 ? -14.298 -4.911 21.219 1.00 96.06 89 GLY A N 1
ATOM 659 C CA . GLY A 1 89 ? -15.615 -4.475 21.684 1.00 96.06 89 GLY A CA 1
ATOM 660 C C . GLY A 1 89 ? -16.416 -3.668 20.659 1.00 96.06 89 GLY A C 1
ATOM 661 O O . GLY A 1 89 ? -15.994 -3.460 19.518 1.00 96.06 89 GLY A O 1
ATOM 662 N N . ALA A 1 90 ? -17.628 -3.280 21.066 1.00 97.56 90 ALA A N 1
ATOM 663 C CA . ALA A 1 90 ? -18.583 -2.559 20.222 1.00 97.56 90 ALA A CA 1
ATOM 664 C C . ALA A 1 90 ? -18.313 -1.048 20.167 1.00 97.56 90 ALA A C 1
ATOM 666 O O . ALA A 1 90 ? -18.609 -0.418 19.159 1.00 97.56 90 ALA A O 1
ATOM 667 N N . ALA A 1 91 ? -17.728 -0.480 21.226 1.00 97.75 91 ALA A N 1
ATOM 668 C CA . ALA A 1 91 ? -17.438 0.950 21.303 1.00 97.75 91 ALA A CA 1
ATOM 669 C C . ALA A 1 91 ? -16.420 1.416 20.247 1.00 97.75 91 ALA A C 1
ATOM 671 O O . ALA A 1 91 ? -16.515 2.548 19.803 1.00 97.75 91 ALA A O 1
ATOM 672 N N . LEU A 1 92 ? -15.501 0.534 19.830 1.00 97.94 92 LEU A N 1
ATOM 673 C CA . LEU A 1 92 ? -14.457 0.808 18.831 1.00 97.94 92 LEU A CA 1
ATOM 674 C C . LEU A 1 92 ? -14.763 0.185 17.457 1.00 97.94 92 LEU A C 1
ATOM 676 O O . LEU A 1 92 ? -13.869 -0.061 16.645 1.00 97.94 92 LEU A O 1
ATOM 680 N N . ALA A 1 93 ? -16.022 -0.191 17.210 1.00 98.00 93 ALA A N 1
ATOM 681 C CA . ALA A 1 93 ? -16.384 -0.914 15.994 1.00 98.00 93 ALA A CA 1
ATOM 682 C C . ALA A 1 93 ? -16.188 -0.068 14.725 1.00 98.00 93 ALA A C 1
ATOM 684 O O . ALA A 1 93 ? -15.865 -0.625 13.676 1.00 98.00 93 ALA A O 1
ATOM 685 N N . ALA A 1 94 ? -16.371 1.252 14.818 1.00 97.88 94 ALA A N 1
ATOM 686 C CA . ALA A 1 94 ? -16.212 2.162 13.688 1.00 97.88 94 ALA A CA 1
ATOM 687 C C . ALA A 1 94 ? -14.734 2.317 13.299 1.00 97.88 94 ALA A C 1
ATOM 689 O O . ALA A 1 94 ? -14.383 2.174 12.129 1.00 97.88 94 ALA A O 1
ATOM 690 N N . GLU A 1 95 ? -13.864 2.522 14.283 1.00 97.69 95 GLU A N 1
ATOM 691 C CA . GLU A 1 95 ? -12.418 2.648 14.117 1.00 97.69 95 GLU A CA 1
ATOM 692 C C . GLU A 1 95 ? -11.827 1.340 13.579 1.00 97.69 95 GLU A C 1
ATOM 694 O O . GLU A 1 95 ? -11.072 1.342 12.605 1.00 97.69 95 GLU A O 1
ATOM 699 N N . ARG A 1 96 ? -12.268 0.194 14.121 1.00 98.19 96 ARG A N 1
ATOM 700 C CA . ARG A 1 96 ? -11.890 -1.126 13.599 1.00 98.19 96 ARG A CA 1
ATOM 701 C C . ARG A 1 96 ? -12.305 -1.295 12.138 1.00 98.19 96 ARG A C 1
ATOM 703 O O . ARG A 1 96 ? -11.493 -1.719 11.318 1.00 98.19 96 ARG A O 1
ATOM 710 N N . ALA A 1 97 ? -13.539 -0.930 11.788 1.00 98.25 97 ALA A N 1
ATOM 711 C CA . ALA A 1 97 ? -14.016 -1.013 10.409 1.00 98.25 97 ALA A CA 1
ATOM 712 C C . ALA A 1 97 ? -13.209 -0.109 9.457 1.00 98.25 97 ALA A C 1
ATOM 714 O O . ALA A 1 97 ? -12.980 -0.477 8.300 1.00 98.25 97 ALA A O 1
ATOM 715 N N . GLN A 1 98 ? -12.743 1.048 9.937 1.00 98.19 98 GLN A N 1
ATOM 716 C CA . GLN A 1 98 ? -11.862 1.935 9.183 1.00 98.19 98 GLN A CA 1
ATOM 717 C C . GLN A 1 98 ? -10.477 1.306 8.959 1.00 98.19 98 GLN A C 1
ATOM 719 O O . GLN A 1 98 ? -9.994 1.299 7.824 1.00 98.19 98 GLN A O 1
ATOM 724 N N . ALA A 1 99 ? -9.866 0.705 9.986 1.00 98.38 99 ALA A N 1
ATOM 725 C CA . ALA A 1 99 ? -8.620 -0.054 9.840 1.00 98.38 99 ALA A CA 1
ATOM 726 C C . ALA A 1 99 ? -8.756 -1.189 8.810 1.00 98.38 99 ALA A C 1
ATOM 728 O O . ALA A 1 99 ? -7.943 -1.310 7.895 1.00 98.38 99 ALA A O 1
ATOM 729 N N . GLU A 1 100 ? -9.828 -1.977 8.890 1.00 98.44 100 GLU A N 1
ATOM 730 C CA . GLU A 1 100 ? -10.102 -3.049 7.928 1.00 98.44 100 GLU A CA 1
ATOM 731 C C . GLU A 1 100 ? -10.296 -2.514 6.495 1.00 98.44 100 GLU A C 1
ATOM 733 O O . GLU A 1 100 ? -9.915 -3.164 5.517 1.00 98.44 100 GLU A O 1
ATOM 738 N N . ALA A 1 101 ? -10.872 -1.317 6.336 1.00 98.50 101 ALA A N 1
ATOM 739 C CA . ALA A 1 101 ? -10.992 -0.667 5.032 1.00 98.50 101 ALA A CA 1
ATOM 740 C C . ALA A 1 101 ? -9.626 -0.268 4.453 1.00 98.50 101 ALA A C 1
ATOM 742 O O . ALA A 1 101 ? -9.389 -0.472 3.257 1.00 98.50 101 ALA A O 1
ATOM 743 N N . PHE A 1 102 ? -8.706 0.229 5.284 1.00 98.44 102 PHE A N 1
ATOM 744 C CA . PHE A 1 102 ? -7.325 0.467 4.862 1.00 98.44 102 PHE A CA 1
ATOM 745 C C . PHE A 1 102 ? -6.625 -0.832 4.465 1.00 98.44 102 PHE A C 1
ATOM 747 O O . PHE A 1 102 ? -6.000 -0.878 3.407 1.00 98.44 102 PHE A O 1
ATOM 754 N N . GLN A 1 103 ? -6.802 -1.911 5.232 1.00 98.19 103 GLN A N 1
ATOM 755 C CA . GLN A 1 103 ? -6.246 -3.220 4.884 1.00 98.19 103 GLN A CA 1
ATOM 756 C C . GLN A 1 103 ? -6.693 -3.669 3.481 1.00 98.19 103 GLN A C 1
ATOM 758 O O . GLN A 1 103 ? -5.858 -4.016 2.648 1.00 98.19 103 GLN A O 1
ATOM 763 N N . ARG A 1 104 ? -7.997 -3.583 3.171 1.00 98.44 104 ARG A N 1
ATOM 764 C CA . ARG A 1 104 ? -8.533 -3.902 1.830 1.00 98.44 104 ARG A CA 1
ATOM 765 C C . ARG A 1 104 ? -7.985 -2.986 0.732 1.00 98.44 104 ARG A C 1
ATOM 767 O O . ARG A 1 104 ? -7.751 -3.434 -0.392 1.00 98.44 104 ARG A O 1
ATOM 774 N N . THR A 1 105 ? -7.773 -1.712 1.052 1.00 98.19 105 THR A N 1
ATOM 775 C CA . THR A 1 105 ? -7.205 -0.726 0.123 1.00 98.19 105 THR A CA 1
ATOM 776 C C . THR A 1 105 ? -5.768 -1.088 -0.251 1.00 98.19 105 THR A C 1
ATOM 778 O O . THR A 1 105 ? -5.441 -1.156 -1.438 1.00 98.19 105 THR A O 1
ATOM 781 N N . PHE A 1 106 ? -4.925 -1.399 0.737 1.00 98.25 106 PHE A N 1
ATOM 782 C CA . PHE A 1 106 ? -3.543 -1.812 0.489 1.00 98.25 106 PHE A CA 1
ATOM 783 C C . PHE A 1 106 ? -3.452 -3.187 -0.176 1.00 98.25 106 PHE A C 1
ATOM 785 O O . PHE A 1 106 ? -2.619 -3.348 -1.061 1.00 98.25 106 PHE A O 1
ATOM 792 N N . GLN A 1 107 ? -4.354 -4.126 0.134 1.00 97.81 107 GLN A N 1
ATOM 793 C CA . GLN A 1 107 ? -4.458 -5.403 -0.588 1.00 97.81 107 GLN A CA 1
ATOM 794 C C . GLN A 1 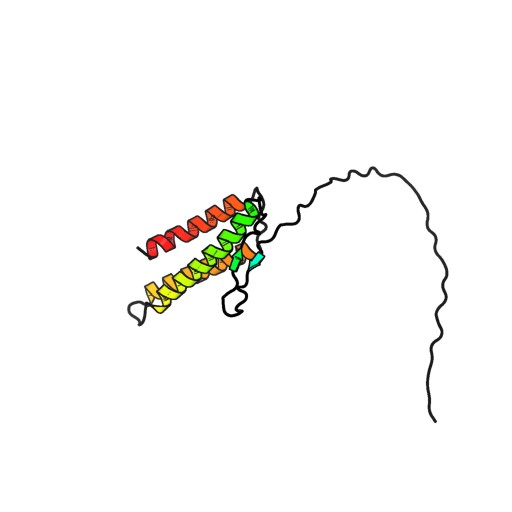107 ? -4.742 -5.182 -2.072 1.00 97.81 107 GLN A C 1
ATOM 796 O O . GLN A 1 107 ? -4.045 -5.714 -2.932 1.00 97.81 107 GLN A O 1
ATOM 801 N N . THR A 1 108 ? -5.712 -4.322 -2.383 1.00 98.00 108 THR A N 1
ATOM 802 C CA . THR A 1 108 ? -6.043 -3.987 -3.773 1.00 98.00 108 THR A CA 1
ATOM 803 C C . THR A 1 108 ? -4.842 -3.368 -4.492 1.00 98.00 108 THR A C 1
ATOM 805 O O . THR A 1 108 ? -4.546 -3.728 -5.632 1.00 98.00 108 THR A O 1
ATOM 808 N N . GLN A 1 109 ? -4.119 -2.451 -3.842 1.00 97.44 109 GLN A N 1
ATOM 809 C CA . GLN A 1 109 ? -2.935 -1.826 -4.437 1.00 97.44 109 GLN A CA 1
ATOM 810 C C . GLN A 1 109 ? -1.768 -2.813 -4.602 1.00 97.44 109 GLN A C 1
ATOM 812 O O . GLN A 1 109 ? -1.082 -2.779 -5.625 1.00 97.44 109 GLN A O 1
ATOM 817 N N . TYR A 1 110 ? -1.583 -3.722 -3.645 1.00 96.50 110 TYR A N 1
ATOM 818 C CA . TYR A 1 110 ? -0.599 -4.798 -3.699 1.00 96.50 110 TYR A CA 1
ATOM 819 C C . TYR A 1 110 ? -0.860 -5.734 -4.885 1.00 96.50 110 TYR A C 1
ATOM 821 O O . TYR A 1 110 ? 0.036 -5.985 -5.693 1.00 96.50 110 TYR A O 1
ATOM 829 N N . ASP A 1 111 ? -2.105 -6.179 -5.064 1.00 95.88 111 ASP A N 1
ATOM 830 C CA . ASP A 1 111 ? -2.481 -7.043 -6.185 1.00 95.88 111 ASP A CA 1
ATOM 831 C C . ASP A 1 111 ? -2.279 -6.339 -7.532 1.00 95.88 111 ASP A C 1
ATOM 833 O O . ASP A 1 111 ? -1.758 -6.937 -8.477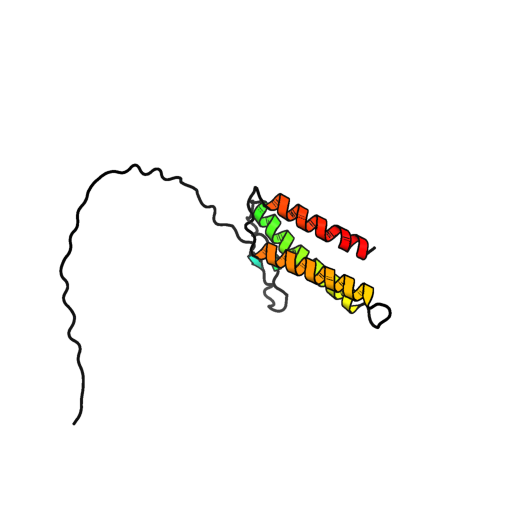 1.00 95.88 111 ASP A O 1
ATOM 837 N N . ARG A 1 112 ? -2.573 -5.034 -7.605 1.00 95.50 112 ARG A N 1
ATOM 838 C CA . ARG A 1 112 ? -2.250 -4.220 -8.786 1.00 95.50 112 ARG A CA 1
ATOM 839 C C . ARG A 1 112 ? -0.746 -4.156 -9.044 1.00 95.50 112 ARG A C 1
ATOM 841 O O . ARG A 1 112 ? -0.343 -4.288 -10.194 1.00 95.50 112 ARG A O 1
ATOM 848 N N . ALA A 1 113 ? 0.092 -3.987 -8.021 1.00 94.31 113 ALA A N 1
ATOM 849 C CA . ALA A 1 113 ? 1.549 -3.973 -8.183 1.00 94.31 113 ALA A CA 1
ATOM 850 C C . ALA A 1 113 ? 2.101 -5.334 -8.661 1.00 94.31 113 ALA A C 1
ATOM 852 O O . ALA A 1 113 ? 3.098 -5.390 -9.392 1.00 94.31 113 ALA A O 1
ATOM 853 N N . LYS A 1 114 ? 1.433 -6.444 -8.313 1.00 92.50 114 LYS A N 1
ATOM 854 C CA . LYS A 1 114 ? 1.793 -7.781 -8.805 1.00 92.50 114 LYS A CA 1
ATOM 855 C C . LYS A 1 114 ? 1.537 -7.945 -10.296 1.00 92.50 114 LYS A C 1
ATOM 857 O O . LYS A 1 114 ? 2.338 -8.609 -10.949 1.00 92.50 114 LYS A O 1
ATOM 862 N N . THR A 1 115 ? 0.467 -7.367 -10.834 1.00 91.12 115 THR A N 1
ATOM 863 C CA . THR A 1 115 ? 0.055 -7.602 -12.230 1.00 91.12 115 THR A CA 1
ATOM 864 C C . THR A 1 115 ? 0.347 -6.442 -13.176 1.00 91.12 115 THR A C 1
ATOM 866 O O . THR A 1 115 ? 0.310 -6.635 -14.388 1.00 91.12 115 THR A O 1
ATOM 869 N N . ALA A 1 116 ? 0.603 -5.238 -12.664 1.00 88.38 116 ALA A N 1
ATOM 870 C CA . ALA A 1 116 ? 0.845 -4.067 -13.495 1.00 88.38 116 ALA A CA 1
ATOM 871 C C . ALA A 1 116 ? 2.167 -4.168 -14.265 1.00 88.38 116 ALA A C 1
ATOM 873 O O . ALA A 1 116 ? 3.177 -4.682 -13.779 1.00 88.38 116 ALA A O 1
ATOM 874 N N . THR A 1 117 ? 2.160 -3.613 -15.474 1.00 86.44 117 THR A N 1
ATOM 875 C CA . THR A 1 117 ? 3.371 -3.390 -16.257 1.00 86.44 117 THR A CA 1
ATOM 876 C C . THR A 1 117 ? 4.031 -2.098 -15.789 1.00 86.44 117 THR A C 1
ATOM 878 O O . THR A 1 117 ? 3.486 -1.004 -15.956 1.00 86.44 117 THR A O 1
ATOM 881 N N . PHE A 1 118 ? 5.211 -2.233 -15.190 1.00 84.81 118 PHE A N 1
ATOM 882 C CA . PHE A 1 118 ? 6.048 -1.106 -14.802 1.00 84.81 118 PHE A CA 1
ATOM 883 C C . PHE A 1 118 ? 7.089 -0.872 -15.885 1.00 84.81 118 PHE A C 1
ATOM 885 O O . PHE A 1 118 ? 7.912 -1.739 -16.166 1.00 84.81 118 PHE A O 1
ATOM 892 N N . ASP A 1 119 ? 7.049 0.314 -16.473 1.00 87.06 119 ASP A N 1
ATOM 893 C CA . ASP A 1 119 ? 8.093 0.826 -17.344 1.00 87.06 119 ASP A CA 1
ATOM 894 C C . ASP A 1 119 ? 8.409 2.273 -16.961 1.00 87.06 119 ASP A C 1
ATOM 896 O O . ASP A 1 119 ? 7.754 2.869 -16.098 1.00 87.06 119 ASP A O 1
ATOM 900 N N . ARG A 1 120 ? 9.418 2.849 -17.622 1.00 84.75 120 ARG A N 1
ATOM 901 C CA . ARG A 1 120 ? 9.911 4.209 -17.358 1.00 84.75 120 ARG A CA 1
ATOM 902 C C . ARG A 1 120 ? 8.847 5.302 -17.478 1.00 84.75 120 ARG A C 1
ATOM 904 O O . ARG A 1 120 ? 9.041 6.385 -16.938 1.00 84.75 120 ARG A O 1
ATOM 911 N N . THR A 1 121 ? 7.751 5.043 -18.184 1.00 90.06 121 THR A N 1
ATOM 912 C CA . THR A 1 121 ? 6.664 6.000 -18.398 1.00 90.06 121 THR A CA 1
ATOM 913 C C . THR A 1 121 ? 5.529 5.835 -17.387 1.00 90.06 121 THR A C 1
ATOM 915 O O . THR A 1 121 ? 4.838 6.809 -17.087 1.00 90.06 121 THR A O 1
ATOM 918 N N . SER A 1 122 ? 5.353 4.638 -16.813 1.00 90.56 122 SER A N 1
ATOM 919 C CA . SER A 1 122 ? 4.209 4.313 -15.953 1.00 90.56 122 SER A CA 1
ATOM 920 C C . SER A 1 122 ? 4.514 4.343 -14.450 1.00 90.56 122 SER A C 1
ATOM 922 O O . SER A 1 122 ? 3.639 4.719 -13.658 1.00 90.56 122 SER A O 1
ATOM 924 N N . TYR A 1 123 ? 5.745 4.018 -14.030 1.00 94.38 123 TYR A N 1
ATOM 925 C CA . TYR A 1 123 ? 6.052 3.797 -12.607 1.00 94.38 123 TYR A CA 1
ATOM 926 C C . TYR A 1 123 ? 5.817 5.043 -11.735 1.00 94.38 123 TYR A C 1
ATOM 928 O O . TYR A 1 123 ? 5.328 4.944 -10.612 1.00 94.38 123 TYR A O 1
ATOM 936 N N . ALA A 1 124 ? 6.092 6.242 -12.256 1.00 95.50 124 ALA A N 1
ATOM 937 C CA . ALA A 1 124 ? 5.919 7.487 -11.508 1.00 95.50 124 ALA A CA 1
ATOM 938 C C . ALA A 1 124 ? 4.440 7.805 -11.223 1.00 95.50 124 ALA A C 1
ATOM 940 O O . ALA A 1 124 ? 4.100 8.351 -10.172 1.00 95.50 124 ALA A O 1
ATOM 941 N N . ALA A 1 125 ? 3.536 7.476 -12.150 1.00 95.00 125 ALA A N 1
ATOM 942 C CA . ALA A 1 125 ? 2.099 7.619 -11.923 1.00 95.00 125 ALA A CA 1
ATOM 943 C C . ALA A 1 125 ? 1.597 6.589 -10.902 1.00 95.00 125 ALA A C 1
ATOM 945 O O . ALA A 1 125 ? 0.830 6.947 -10.008 1.00 95.00 125 ALA A O 1
ATOM 946 N N . PHE A 1 126 ? 2.086 5.348 -10.985 1.00 95.88 126 PHE A N 1
ATOM 947 C CA . PHE A 1 126 ? 1.759 4.310 -10.011 1.00 95.88 126 PHE A CA 1
ATOM 948 C C . PHE A 1 126 ? 2.209 4.705 -8.598 1.00 95.88 126 PHE A C 1
ATOM 950 O O . PHE A 1 126 ? 1.388 4.714 -7.682 1.00 95.88 126 PHE A O 1
ATOM 957 N N . ASN A 1 127 ? 3.464 5.141 -8.438 1.00 96.81 127 ASN A N 1
ATOM 958 C CA . ASN A 1 127 ? 4.009 5.597 -7.156 1.00 96.81 127 ASN A CA 1
ATOM 959 C C . ASN A 1 127 ? 3.176 6.723 -6.543 1.00 96.81 127 ASN A C 1
ATOM 961 O O . ASN A 1 127 ? 2.850 6.668 -5.362 1.00 96.81 127 ASN A O 1
ATOM 965 N N . ARG A 1 128 ? 2.784 7.723 -7.345 1.00 97.62 128 ARG A N 1
ATOM 966 C CA . ARG A 1 128 ? 1.901 8.798 -6.871 1.00 97.62 128 ARG A CA 1
ATOM 967 C C . ARG A 1 128 ? 0.578 8.245 -6.357 1.00 97.62 128 ARG A C 1
ATOM 969 O O . ARG A 1 128 ? 0.159 8.633 -5.276 1.00 97.62 128 ARG A O 1
ATOM 976 N N . SER A 1 129 ? -0.041 7.304 -7.075 1.00 95.62 129 SER A N 1
ATOM 977 C CA . SER A 1 129 ? -1.284 6.683 -6.606 1.00 95.62 129 SER A CA 1
ATOM 978 C C . SER A 1 129 ? -1.108 5.965 -5.264 1.00 95.62 129 SER A C 1
ATOM 980 O O . SER A 1 129 ? -1.947 6.127 -4.388 1.00 95.62 129 SER A O 1
ATOM 982 N N . THR A 1 130 ? 0.006 5.255 -5.058 1.00 96.75 130 THR A N 1
ATOM 983 C CA . THR A 1 130 ? 0.306 4.601 -3.777 1.00 96.75 130 THR A CA 1
ATOM 984 C C . THR A 1 130 ? 0.513 5.620 -2.656 1.00 96.75 130 THR A C 1
ATOM 986 O O . THR A 1 130 ? -0.046 5.457 -1.575 1.00 96.75 130 THR A O 1
ATOM 989 N N . VAL A 1 131 ? 1.249 6.706 -2.914 1.00 97.81 131 VAL A N 1
ATOM 990 C CA . VAL A 1 131 ? 1.459 7.787 -1.936 1.00 97.81 131 VAL A CA 1
ATOM 991 C C . VAL A 1 131 ? 0.133 8.432 -1.527 1.00 97.81 131 VAL A C 1
ATOM 993 O O . VAL A 1 131 ? -0.086 8.665 -0.341 1.00 97.81 131 VAL A O 1
ATOM 996 N N . GLU A 1 132 ? -0.779 8.679 -2.471 1.00 97.88 132 GLU A N 1
ATOM 997 C CA . GLU A 1 132 ? -2.101 9.230 -2.143 1.00 97.88 132 GLU A CA 1
ATOM 998 C C . GLU A 1 132 ? -2.934 8.285 -1.262 1.00 97.88 132 GLU A C 1
ATOM 1000 O O . GLU A 1 132 ? -3.672 8.764 -0.405 1.00 97.88 132 GLU A O 1
ATOM 1005 N N . LEU A 1 133 ? -2.783 6.961 -1.398 1.00 96.81 133 LEU A N 1
ATOM 1006 C CA . LEU A 1 133 ? -3.430 5.992 -0.499 1.00 96.81 133 LEU A CA 1
ATOM 1007 C C . LEU A 1 133 ? -2.824 5.997 0.912 1.00 96.81 133 LEU A C 1
ATOM 1009 O O . LEU A 1 133 ? -3.530 5.736 1.885 1.00 96.81 133 LEU A O 1
ATOM 1013 N N . MET A 1 134 ? -1.528 6.296 1.042 1.00 96.56 134 MET A N 1
ATOM 1014 C CA . MET A 1 134 ? -0.854 6.335 2.343 1.00 96.56 134 MET A CA 1
ATOM 1015 C C . MET A 1 134 ? -1.286 7.528 3.193 1.00 96.56 134 MET A C 1
ATOM 1017 O O . MET A 1 134 ? -1.411 7.376 4.404 1.00 96.56 134 MET A O 1
ATOM 1021 N N . LYS A 1 135 ? -1.535 8.695 2.588 1.00 97.69 135 LYS A N 1
ATOM 1022 C CA . LYS A 1 135 ? -1.901 9.925 3.313 1.00 97.69 135 LYS A CA 1
ATOM 1023 C C . LYS A 1 135 ? -3.056 9.738 4.309 1.00 97.69 135 LYS A C 1
ATOM 1025 O O . LYS A 1 135 ? -2.823 9.964 5.492 1.00 97.69 135 LYS A O 1
ATOM 1030 N N . PRO A 1 136 ? -4.258 9.272 3.914 1.00 97.88 136 PRO A N 1
ATOM 1031 C CA . PRO A 1 136 ? -5.352 9.089 4.869 1.00 97.88 136 PRO A CA 1
ATOM 1032 C C . PRO A 1 136 ? -5.041 8.030 5.934 1.00 97.88 136 PRO A C 1
ATOM 1034 O O . PRO A 1 136 ? -5.576 8.106 7.035 1.00 97.88 136 PRO A O 1
ATOM 1037 N N . PHE A 1 137 ? -4.173 7.057 5.638 1.00 97.50 137 PHE A N 1
ATOM 1038 C CA . PHE A 1 137 ? -3.756 6.073 6.633 1.00 97.50 137 PHE A CA 1
ATOM 1039 C C . PHE A 1 137 ? -2.744 6.638 7.637 1.00 97.50 137 PHE A C 1
ATOM 1041 O O . PHE A 1 137 ? -2.724 6.199 8.781 1.00 97.50 137 PHE A O 1
ATOM 1048 N N . ILE A 1 138 ? -1.912 7.602 7.233 1.00 97.31 138 ILE A N 1
ATOM 1049 C CA . ILE A 1 138 ? -1.046 8.352 8.151 1.00 97.31 138 ILE A CA 1
ATOM 1050 C C . ILE A 1 138 ? -1.914 9.186 9.087 1.00 97.31 138 ILE A C 1
ATOM 1052 O O . ILE A 1 138 ? -1.768 9.046 10.293 1.00 97.31 138 ILE A O 1
ATOM 1056 N N . GLU A 1 139 ? -2.860 9.958 8.546 1.00 97.50 139 GLU A N 1
ATOM 1057 C CA . GLU A 1 139 ? -3.778 10.769 9.360 1.00 97.50 139 GLU A CA 1
ATOM 1058 C C . GLU A 1 139 ? -4.588 9.916 10.341 1.00 97.50 139 GLU A C 1
ATOM 1060 O O . GLU A 1 139 ? -4.792 10.309 11.478 1.00 97.50 139 GLU A O 1
ATOM 1065 N N . TYR A 1 140 ? -4.999 8.713 9.935 1.00 96.50 140 TYR A N 1
ATOM 1066 C CA . TYR A 1 140 ? -5.681 7.764 10.815 1.00 96.50 140 TYR A CA 1
ATOM 1067 C C . TYR A 1 140 ? -4.827 7.282 12.005 1.00 96.50 140 TYR A C 1
ATOM 1069 O O . TYR A 1 140 ? -5.377 6.870 13.023 1.00 96.50 140 TYR A O 1
ATOM 1077 N N . LYS A 1 141 ? -3.495 7.270 11.875 1.00 91.62 141 LYS A N 1
ATOM 1078 C CA . LYS A 1 141 ? -2.577 6.793 12.924 1.00 91.62 141 LYS A CA 1
ATOM 1079 C C . LYS A 1 141 ? -2.177 7.874 13.930 1.00 91.62 141 LYS A C 1
ATOM 1081 O O . LYS A 1 141 ? -1.607 7.509 14.959 1.00 91.62 141 LYS A O 1
ATOM 1086 N N . LEU A 1 142 ? -2.361 9.148 13.582 1.00 92.12 142 LEU A N 1
ATOM 1087 C CA . LEU A 1 142 ? -2.026 10.298 14.426 1.00 92.12 142 LEU A CA 1
ATOM 1088 C C . LEU A 1 142 ? -3.072 10.481 15.530 1.00 92.12 142 LEU A C 1
ATOM 1090 O O . LEU A 1 142 ? -2.642 10.808 16.658 1.00 92.12 142 LEU A O 1
#

Foldseek 3Di:
DDDDDDDDDDDDDDDDDDDDDDDDPPPPPPPPPPQQAFDFDDDPVNPDDTATHQPPPDPFPLRRLLRVLLRVLVVLLVVLVVQLVVQDDDVSVVLNVVSVVLNVVSVVLNVCSVPDDGDPVCSVVSSVVSVVSVVVVVVSVD

pLDDT: mean 79.16, std 22.78, range [34.09, 98.5]

Secondary structure (DSSP, 8-state):
-------PPP--------------------------PPEEE--TTS-SPPEEE--TT---HHHHHHHHHHHHHHHHHHHHHHHHHT--SSTTHHHHHHHHHHHHHHHHHHHHHHHS---TTTHHHHHHHHHHHHHHHHHHH-

Radius of gyration: 27.65 Å; chains: 1; bounding box: 41×80×76 Å

Sequence (142 aa):
MSKDDTCNGNVSRRAMVKFGAMGLIAVWSQRATPAVAAQQATNDAGTSKPMFLAPDDATDAAVHSRAENLFWCDVMMEHAGFFATLMPGAALAAERAQAEAFQRTFQTQYDRAKTATFDRTSYAAFNRSTVELMKPFIEYKL